Protein AF-A0A5C4J1N3-F1 (afdb_monomer)

Organism: NCBI:txid2508997

Foldseek 3Di:
DVVVVVQVVVVVVVQCVVCVVPDDRFDKAWDADPVRDIDIDGQDDPDRVVSVVVNVVCVVVVDDD

Radius of gyration: 12.36 Å; Cα contacts (8 Å, |Δi|>4): 63; chains: 1; bounding box: 33×16×31 Å

pLDDT: mean 88.61, std 9.8, range [48.25, 96.88]

Secondary structure (DSSP, 8-state):
-HHHHHHHHHHHHHHHHTTTTS-----EEEEE-TTS-EEEEE---SSHHHHHHHHHHHHHTT---

Sequence (65 aa):
MYEIARMAGFLGAHGVWSVSDGETLVPMLGHEDAGGRQGMERLVHDDLGDAAKAGQVALEAGRAG

Solvent-accessible surface area (backbone atoms only — not comparable to full-atom values): 4000 Å² total; per-residue (Å²): 115,69,66,62,54,51,50,52,52,53,54,49,53,49,54,55,58,74,29,69,89,72,54,82,80,70,42,69,43,75,37,65,48,100,84,70,50,77,50,72,40,72,44,85,55,99,44,69,68,59,22,45,51,53,48,50,53,39,59,75,68,66,54,75,110

Mean predicted aligned error: 4.23 Å

Structure (mmCIF, N/CA/C/O backbone):
data_AF-A0A5C4J1N3-F1
#
_entry.id   AF-A0A5C4J1N3-F1
#
loop_
_at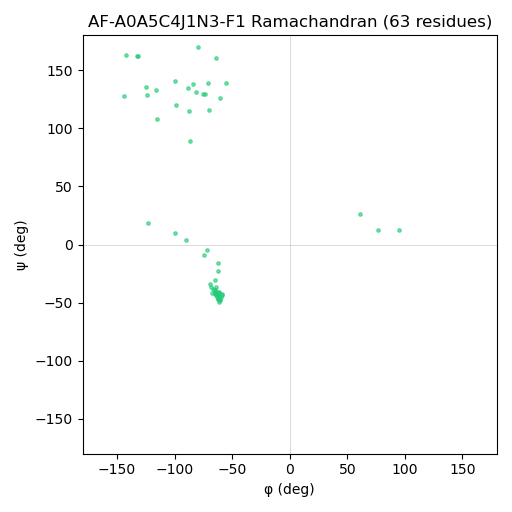om_site.group_PDB
_atom_site.id
_ato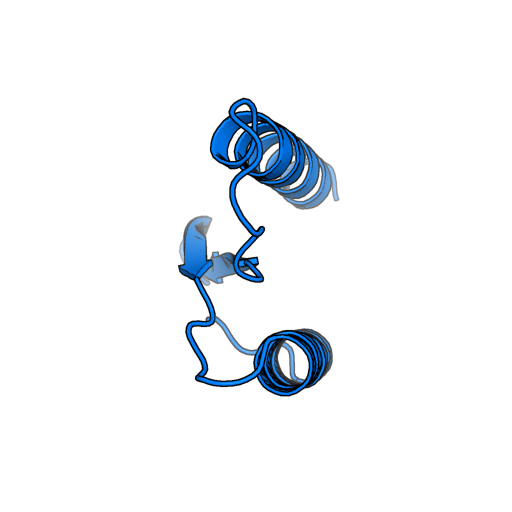m_site.type_symbol
_atom_site.label_atom_id
_atom_site.label_alt_id
_atom_site.label_comp_id
_atom_site.label_asym_id
_atom_site.label_entity_id
_atom_site.label_seq_id
_atom_site.pdbx_PDB_ins_code
_atom_site.Cartn_x
_atom_site.Cartn_y
_atom_site.Cartn_z
_atom_site.occupancy
_atom_site.B_iso_or_equiv
_atom_site.auth_seq_id
_atom_site.auth_comp_id
_atom_site.auth_asym_id
_atom_site.auth_atom_id
_atom_site.pdbx_PDB_model_num
ATOM 1 N N . MET A 1 1 ? -8.960 5.783 16.389 1.00 55.06 1 MET A N 1
ATOM 2 C CA . MET A 1 1 ? -8.195 6.759 15.576 1.00 55.06 1 MET A CA 1
ATOM 3 C C . MET A 1 1 ? -6.682 6.556 15.700 1.00 55.06 1 MET A C 1
ATOM 5 O O . MET A 1 1 ? -6.033 6.506 14.667 1.00 55.06 1 MET A O 1
ATOM 9 N N . TYR A 1 2 ? -6.117 6.366 16.904 1.00 74.44 2 TYR A N 1
ATOM 10 C CA . TYR A 1 2 ? -4.671 6.115 17.069 1.00 74.44 2 TYR A CA 1
ATOM 11 C C . TYR A 1 2 ? -4.175 4.777 16.489 1.00 74.44 2 TYR A C 1
ATOM 13 O O . TYR A 1 2 ? -3.114 4.759 15.875 1.00 74.44 2 TYR A O 1
ATOM 21 N N . GLU A 1 3 ? -4.943 3.687 16.602 1.00 81.12 3 GLU A N 1
ATOM 22 C CA . GLU A 1 3 ? -4.508 2.369 16.095 1.00 81.12 3 GLU A CA 1
ATOM 23 C C . GLU A 1 3 ? -4.399 2.305 14.567 1.00 81.12 3 GLU A C 1
ATOM 25 O O . GLU A 1 3 ? -3.402 1.815 14.047 1.00 81.12 3 GLU A O 1
ATOM 30 N N . ILE A 1 4 ? -5.359 2.886 13.838 1.00 80.12 4 ILE A N 1
ATOM 31 C CA . ILE A 1 4 ? -5.302 2.956 12.367 1.00 80.12 4 ILE A CA 1
ATOM 32 C C . ILE A 1 4 ? -4.095 3.788 11.915 1.00 80.12 4 ILE A C 1
ATOM 34 O O . ILE A 1 4 ? -3.379 3.383 11.004 1.00 80.12 4 ILE A O 1
ATOM 38 N N . ALA A 1 5 ? -3.820 4.919 12.574 1.00 86.44 5 ALA A N 1
ATOM 39 C CA . ALA A 1 5 ? -2.641 5.730 12.271 1.00 86.44 5 ALA A CA 1
ATOM 40 C C . ALA A 1 5 ? -1.327 4.989 12.590 1.00 86.44 5 ALA A C 1
ATOM 42 O O . ALA A 1 5 ? -0.378 5.057 11.809 1.00 86.44 5 ALA A O 1
ATOM 43 N N . ARG A 1 6 ? -1.280 4.239 13.702 1.00 89.50 6 ARG A N 1
ATOM 44 C CA . ARG A 1 6 ? -0.142 3.381 14.070 1.00 89.50 6 ARG A CA 1
ATOM 45 C C . ARG A 1 6 ? 0.100 2.300 13.017 1.00 89.50 6 ARG A C 1
ATOM 47 O O . ARG A 1 6 ? 1.235 2.125 12.580 1.00 89.50 6 ARG A O 1
ATOM 54 N N . MET A 1 7 ? -0.957 1.611 12.591 1.00 90.00 7 MET A N 1
ATOM 55 C CA . MET A 1 7 ? -0.894 0.581 11.554 1.00 90.00 7 MET A CA 1
ATOM 56 C C . MET A 1 7 ? -0.439 1.167 10.215 1.00 90.00 7 MET A C 1
ATOM 58 O O . MET A 1 7 ? 0.480 0.634 9.600 1.00 90.00 7 MET A O 1
ATOM 62 N N . ALA A 1 8 ? -1.017 2.295 9.794 1.00 89.06 8 ALA A N 1
ATOM 63 C CA . ALA A 1 8 ? -0.635 2.972 8.559 1.00 89.06 8 ALA A CA 1
ATOM 64 C C . ALA A 1 8 ? 0.849 3.377 8.565 1.00 89.06 8 ALA A C 1
ATOM 66 O O . ALA A 1 8 ? 1.551 3.153 7.581 1.00 89.06 8 ALA A O 1
ATOM 67 N N . GLY A 1 9 ? 1.354 3.905 9.687 1.00 92.94 9 GLY A N 1
ATOM 68 C CA . GLY A 1 9 ? 2.774 4.224 9.844 1.00 92.94 9 GLY A CA 1
ATOM 69 C C . GLY A 1 9 ? 3.675 2.987 9.772 1.00 92.94 9 GLY A C 1
ATOM 70 O O . GLY A 1 9 ? 4.682 3.003 9.066 1.00 92.94 9 GLY A O 1
ATOM 71 N N . PHE A 1 10 ? 3.297 1.901 10.454 1.00 93.44 10 PHE A N 1
ATOM 72 C CA . PHE A 1 10 ? 4.039 0.639 10.426 1.00 93.44 10 PHE A CA 1
ATOM 73 C C . PHE A 1 10 ? 4.115 0.043 9.012 1.00 93.44 10 PHE A C 1
ATOM 75 O O . PHE A 1 10 ? 5.201 -0.288 8.538 1.00 93.44 10 PHE A O 1
ATOM 82 N N . LEU A 1 11 ? 2.979 -0.047 8.316 1.00 92.94 11 LEU A N 1
ATOM 83 C CA . LEU A 1 11 ? 2.912 -0.592 6.958 1.00 92.94 11 LEU A CA 1
ATOM 84 C C . LEU A 1 11 ? 3.605 0.317 5.937 1.00 92.94 11 LEU A C 1
ATOM 86 O O . LEU A 1 11 ? 4.278 -0.185 5.040 1.00 92.94 11 LEU A O 1
ATOM 90 N N . GLY A 1 12 ? 3.514 1.640 6.098 1.00 93.06 12 GLY A N 1
ATOM 91 C CA . GLY A 1 12 ? 4.252 2.596 5.272 1.00 93.06 12 GLY A CA 1
ATOM 92 C C . GLY A 1 12 ? 5.767 2.429 5.406 1.00 93.06 12 GLY A C 1
ATOM 93 O O . GLY A 1 12 ? 6.469 2.343 4.400 1.00 93.06 12 GLY A O 1
ATOM 94 N N . ALA A 1 13 ? 6.274 2.297 6.637 1.00 95.19 13 ALA A N 1
ATOM 95 C CA . ALA A 1 13 ? 7.689 2.022 6.883 1.00 95.19 13 ALA A CA 1
ATOM 96 C C . ALA A 1 13 ? 8.123 0.661 6.309 1.00 95.19 13 ALA A C 1
ATOM 98 O O . ALA A 1 13 ? 9.182 0.567 5.691 1.00 95.19 13 ALA A O 1
ATOM 99 N N . HIS A 1 14 ? 7.290 -0.377 6.454 1.00 93.56 14 HIS A N 1
ATOM 100 C CA . HIS A 1 14 ? 7.536 -1.686 5.843 1.00 93.56 14 HIS A CA 1
ATOM 101 C C . HIS A 1 14 ? 7.595 -1.604 4.312 1.00 93.56 14 HIS A C 1
ATOM 103 O O . HIS A 1 14 ? 8.465 -2.222 3.702 1.00 93.56 14 HIS A O 1
ATOM 109 N N . GLY A 1 15 ? 6.713 -0.815 3.693 1.00 93.50 15 GLY A N 1
ATOM 110 C CA . GLY A 1 15 ? 6.705 -0.569 2.251 1.00 93.50 15 GLY A CA 1
ATOM 111 C C . GLY A 1 15 ? 7.998 0.072 1.761 1.00 93.50 15 GLY A C 1
ATOM 112 O O . GLY A 1 15 ? 8.599 -0.427 0.822 1.00 93.50 15 GLY A O 1
ATOM 113 N N . VAL A 1 16 ? 8.473 1.118 2.442 1.00 94.44 16 VAL A N 1
ATOM 114 C CA . VAL A 1 16 ? 9.755 1.767 2.110 1.00 94.44 16 VAL A CA 1
ATOM 115 C C . VAL A 1 16 ? 10.928 0.801 2.269 1.00 94.44 16 VAL A C 1
ATOM 117 O O . VAL A 1 16 ? 11.804 0.753 1.412 1.00 94.44 16 VAL A O 1
ATOM 120 N N . TRP A 1 17 ? 10.945 0.017 3.350 1.00 94.81 17 TRP A N 1
ATOM 121 C CA . TRP A 1 17 ? 12.003 -0.964 3.586 1.00 94.81 17 TRP A CA 1
ATOM 122 C C . TRP A 1 17 ? 12.018 -2.086 2.541 1.00 94.81 17 TRP A C 1
ATOM 124 O O . TRP A 1 17 ? 13.084 -2.493 2.104 1.00 94.81 17 TRP A O 1
ATOM 134 N N . SER A 1 18 ? 10.854 -2.567 2.104 1.00 92.69 18 SER A N 1
ATOM 135 C CA . SER A 1 18 ? 10.756 -3.692 1.158 1.00 92.69 18 SER A CA 1
ATOM 136 C C . SER A 1 18 ? 11.180 -3.368 -0.278 1.00 92.69 18 SER A C 1
ATOM 138 O O . SER A 1 18 ? 11.236 -4.278 -1.099 1.00 92.69 18 SER A O 1
ATOM 140 N N . VAL A 1 19 ? 11.498 -2.106 -0.568 1.00 95.19 19 VAL A N 1
ATOM 141 C CA . VAL A 1 19 ? 12.044 -1.649 -1.856 1.00 95.19 19 VAL A CA 1
ATOM 142 C C . VAL A 1 19 ? 13.385 -0.934 -1.694 1.00 95.19 19 VAL A C 1
ATOM 144 O O . VAL A 1 19 ? 13.793 -0.161 -2.563 1.00 95.19 19 VAL A O 1
ATOM 147 N N . SER A 1 20 ? 14.070 -1.130 -0.561 1.00 96.44 20 SER A N 1
ATOM 148 C CA . SER A 1 20 ? 15.312 -0.410 -0.261 1.00 96.44 20 SER A CA 1
ATOM 149 C C . SER A 1 20 ? 16.438 -0.693 -1.254 1.00 96.44 20 SER A C 1
ATOM 151 O O . SER A 1 20 ? 17.327 0.145 -1.394 1.00 96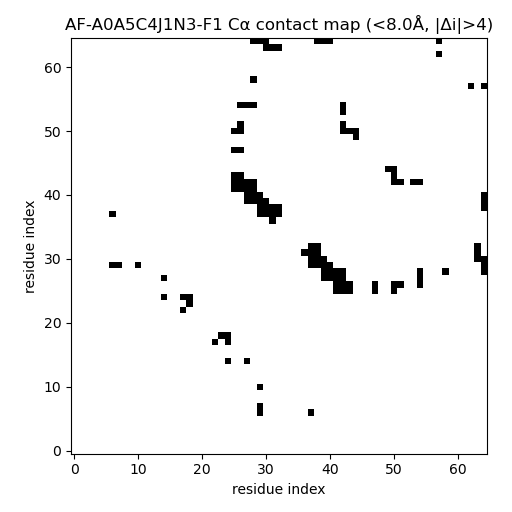.44 20 SER A O 1
ATOM 153 N N . ASP A 1 21 ? 16.382 -1.825 -1.957 1.00 96.88 21 ASP A N 1
ATOM 154 C CA . ASP A 1 21 ? 17.377 -2.237 -2.947 1.00 96.88 21 ASP A CA 1
ATOM 155 C C . ASP A 1 21 ? 16.930 -1.938 -4.396 1.00 96.88 21 ASP A C 1
ATOM 157 O O . ASP A 1 21 ? 17.605 -2.306 -5.360 1.00 96.88 21 ASP A O 1
ATOM 161 N N . GLY A 1 22 ? 15.838 -1.179 -4.566 1.00 94.81 22 GLY A N 1
ATOM 162 C CA . GLY A 1 22 ? 15.353 -0.689 -5.860 1.00 94.81 22 GLY A CA 1
ATOM 163 C C . GLY A 1 22 ? 14.278 -1.557 -6.515 1.00 94.81 22 GLY A C 1
ATOM 164 O O . GLY A 1 22 ? 13.966 -1.359 -7.692 1.00 94.81 22 GLY A O 1
ATOM 165 N N . GLU A 1 23 ? 13.701 -2.511 -5.786 1.00 94.25 23 GLU A N 1
ATOM 166 C CA . GLU A 1 23 ? 12.579 -3.313 -6.257 1.00 94.25 23 GLU A CA 1
ATOM 167 C C . GLU A 1 23 ? 11.320 -2.474 -6.507 1.00 94.25 23 GLU A C 1
ATOM 169 O O . GLU A 1 23 ? 11.124 -1.370 -5.999 1.00 94.25 23 GLU A O 1
ATOM 174 N N . THR A 1 24 ? 10.408 -3.032 -7.299 1.00 91.88 24 THR A N 1
ATOM 175 C CA . THR A 1 24 ? 9.089 -2.436 -7.504 1.00 91.88 24 THR A CA 1
ATOM 176 C C . THR A 1 24 ? 8.205 -2.674 -6.284 1.00 91.88 24 THR A C 1
ATOM 178 O O . THR A 1 24 ? 8.033 -3.812 -5.845 1.00 91.88 24 THR A O 1
ATOM 181 N N . LEU A 1 25 ? 7.582 -1.607 -5.776 1.00 91.62 25 LEU A N 1
ATOM 182 C CA . LEU A 1 25 ? 6.609 -1.720 -4.694 1.00 91.62 25 LEU A CA 1
ATOM 183 C C . LEU A 1 25 ? 5.327 -2.389 -5.201 1.00 91.62 25 LEU A C 1
ATOM 185 O O . LEU A 1 25 ? 4.597 -1.818 -6.009 1.00 91.62 25 LEU A O 1
ATOM 189 N N . VAL A 1 26 ? 5.022 -3.571 -4.670 1.00 93.88 26 VAL A N 1
ATOM 190 C CA . VAL A 1 26 ? 3.701 -4.189 -4.830 1.00 93.88 26 VAL A CA 1
ATOM 191 C C . VAL A 1 26 ? 2.701 -3.430 -3.950 1.00 93.88 26 VAL A C 1
ATOM 193 O O . VAL A 1 26 ? 2.985 -3.254 -2.761 1.00 93.88 26 VAL A O 1
ATOM 196 N N . PRO A 1 27 ? 1.541 -2.989 -4.471 1.00 93.56 27 PRO A N 1
ATOM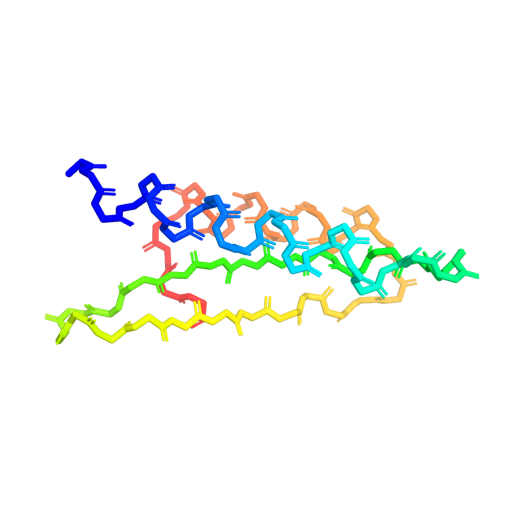 197 C CA . PRO A 1 27 ? 0.524 -2.331 -3.657 1.00 93.56 27 PRO A CA 1
ATOM 198 C C . PRO A 1 27 ? 0.090 -3.196 -2.466 1.00 93.56 27 PRO A C 1
ATOM 200 O O . PRO A 1 27 ? -0.079 -4.410 -2.588 1.00 93.56 27 PRO A O 1
ATOM 203 N N . MET A 1 28 ? -0.084 -2.565 -1.303 1.00 92.88 28 MET A N 1
ATOM 204 C CA . MET A 1 28 ? -0.435 -3.246 -0.055 1.00 92.88 28 MET A CA 1
ATOM 205 C C . MET A 1 28 ? -1.702 -2.648 0.547 1.00 92.88 28 MET A C 1
ATOM 207 O O . MET A 1 28 ? -1.819 -1.425 0.648 1.00 92.88 28 MET A O 1
ATOM 211 N N . LEU A 1 29 ? -2.615 -3.507 0.998 1.00 91.75 29 LEU A N 1
ATOM 212 C CA . LEU A 1 29 ? -3.835 -3.112 1.695 1.00 91.75 29 LEU A CA 1
ATOM 213 C C . LEU A 1 29 ? -3.797 -3.635 3.133 1.00 91.75 29 LEU A C 1
ATOM 215 O O . LEU A 1 29 ? -3.908 -4.835 3.380 1.00 91.75 29 LEU A O 1
ATOM 219 N N . GLY A 1 30 ? -3.611 -2.721 4.083 1.00 90.75 30 GLY A N 1
ATOM 220 C CA . GLY A 1 30 ? -3.696 -3.017 5.512 1.00 90.75 30 GLY A CA 1
ATOM 221 C C . GLY A 1 30 ? -5.135 -2.971 6.010 1.00 90.75 30 GLY A C 1
ATOM 222 O O . GLY A 1 30 ? -5.870 -2.048 5.663 1.00 90.75 30 GLY A O 1
ATOM 223 N N . HIS A 1 31 ? -5.521 -3.921 6.855 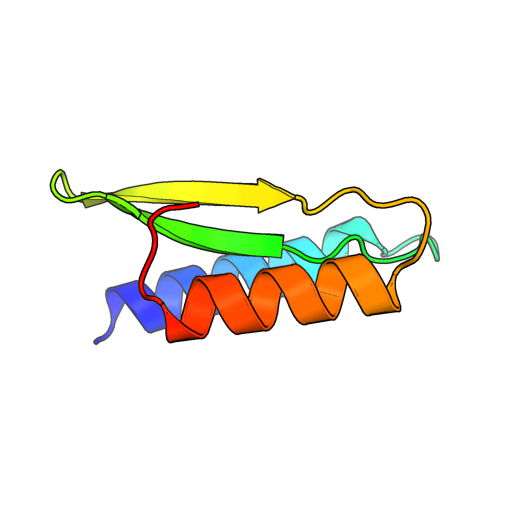1.00 87.94 31 HIS A N 1
ATOM 224 C CA . HIS A 1 31 ? -6.854 -3.974 7.448 1.00 87.94 31 HIS A CA 1
ATOM 225 C C . HIS A 1 31 ? -6.809 -4.449 8.904 1.00 87.94 31 HIS A C 1
ATOM 227 O O . HIS A 1 31 ? -5.832 -5.042 9.360 1.00 87.94 31 HIS A O 1
ATOM 233 N N . GLU A 1 32 ? -7.899 -4.208 9.626 1.00 87.12 32 GLU A N 1
ATOM 234 C CA . GLU A 1 32 ? -8.150 -4.757 10.958 1.00 87.12 32 GLU A CA 1
ATOM 235 C C . GLU A 1 32 ? -9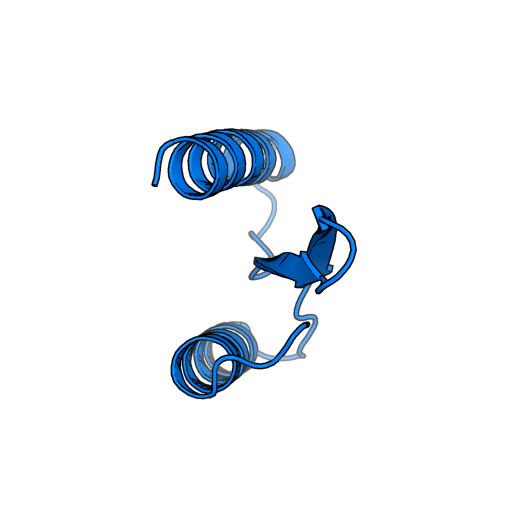.483 -5.512 10.917 1.00 87.12 32 GLU A C 1
ATOM 237 O O . GLU A 1 32 ? -10.476 -4.980 10.415 1.00 87.12 32 GLU A O 1
ATOM 242 N N . ASP A 1 33 ? -9.505 -6.763 11.378 1.00 84.31 33 ASP A N 1
ATOM 243 C CA . ASP A 1 33 ? -10.736 -7.551 11.444 1.00 84.31 33 ASP A CA 1
ATOM 244 C C . ASP A 1 33 ? -11.594 -7.178 12.668 1.00 84.31 33 ASP A C 1
ATOM 246 O O . ASP A 1 33 ? -11.166 -6.464 13.574 1.00 84.31 33 ASP A O 1
ATOM 250 N N . ALA A 1 34 ? -12.829 -7.685 12.726 1.00 84.75 34 ALA A N 1
ATOM 251 C CA . ALA A 1 34 ? -13.744 -7.407 13.838 1.00 84.75 34 ALA A CA 1
ATOM 252 C C . ALA A 1 34 ? -13.233 -7.905 15.210 1.00 84.75 34 ALA A C 1
ATOM 254 O O . ALA A 1 34 ? -13.761 -7.498 16.244 1.00 84.75 34 ALA A O 1
ATOM 255 N N . GLY A 1 35 ? -12.231 -8.790 15.228 1.00 85.31 35 GLY A N 1
ATOM 256 C CA . GLY A 1 35 ? -11.548 -9.259 16.431 1.00 85.31 35 GLY A CA 1
ATOM 257 C C . GLY A 1 35 ? -10.327 -8.417 16.813 1.00 85.31 35 GLY A C 1
ATOM 258 O O . GLY A 1 35 ? -9.626 -8.781 17.756 1.00 85.31 35 GLY A O 1
ATOM 259 N N . GLY A 1 36 ? -10.053 -7.322 16.095 1.00 83.56 36 GLY A N 1
ATOM 260 C CA . GLY A 1 36 ? -8.904 -6.448 16.318 1.00 83.56 36 GLY A CA 1
ATOM 261 C C . GLY A 1 36 ? -7.585 -7.014 15.789 1.00 83.56 36 GLY A C 1
ATOM 262 O O . GLY A 1 36 ? -6.516 -6.518 16.150 1.00 83.56 36 GLY A O 1
ATOM 263 N N . ARG A 1 37 ? -7.612 -8.075 14.968 1.00 87.25 37 ARG A N 1
ATOM 264 C CA . ARG A 1 37 ? -6.389 -8.607 14.356 1.00 87.25 37 ARG A CA 1
ATOM 265 C C . ARG A 1 37 ? -6.036 -7.786 13.130 1.00 87.25 37 ARG A C 1
ATOM 267 O O . ARG A 1 37 ? -6.876 -7.558 12.265 1.00 87.25 37 ARG A O 1
ATOM 274 N N . GLN A 1 38 ? -4.773 -7.388 13.053 1.00 88.38 38 GLN A N 1
ATOM 275 C CA . GLN A 1 38 ? -4.234 -6.633 11.929 1.00 88.38 38 GLN A CA 1
ATOM 276 C C . GLN A 1 38 ? -3.729 -7.587 10.847 1.00 88.38 38 GLN A C 1
ATOM 278 O O . GLN A 1 38 ? -3.038 -8.565 11.141 1.00 88.38 38 GLN A O 1
ATOM 283 N N . GLY A 1 39 ? -4.072 -7.279 9.603 1.00 89.00 39 GLY A N 1
ATOM 284 C CA . GLY A 1 39 ? -3.681 -8.019 8.414 1.00 89.00 39 GLY A CA 1
ATOM 285 C C . GLY A 1 39 ? -3.171 -7.087 7.322 1.00 89.00 39 GLY A C 1
ATOM 286 O O . GLY A 1 39 ? -3.383 -5.873 7.350 1.00 89.00 39 GLY A O 1
ATOM 287 N N . MET A 1 40 ? -2.461 -7.666 6.359 1.00 90.81 40 MET A N 1
ATOM 288 C CA . MET A 1 40 ? -1.984 -6.966 5.174 1.00 90.81 40 MET A CA 1
ATOM 289 C C . MET A 1 40 ? -2.040 -7.914 3.986 1.00 90.81 40 MET A C 1
ATOM 291 O O . MET A 1 40 ? -1.461 -9.000 4.026 1.00 90.81 40 MET A O 1
ATOM 295 N N . GLU A 1 41 ? -2.685 -7.464 2.920 1.00 92.00 41 GLU A N 1
ATOM 296 C CA . GLU A 1 41 ? -2.673 -8.133 1.627 1.00 92.00 41 GLU A CA 1
ATOM 297 C C . GLU A 1 41 ? -1.672 -7.443 0.693 1.00 92.00 41 GLU A C 1
ATOM 299 O O . GLU A 1 41 ? -1.566 -6.214 0.686 1.00 92.00 41 GLU A O 1
ATOM 304 N N . ARG A 1 42 ? -0.934 -8.230 -0.100 1.00 92.69 42 ARG A N 1
ATOM 305 C CA . ARG A 1 42 ? -0.159 -7.727 -1.243 1.00 92.69 42 ARG A CA 1
ATOM 306 C C . ARG A 1 42 ? -0.971 -7.980 -2.506 1.00 92.69 42 ARG A C 1
ATOM 308 O O . ARG A 1 42 ? -1.257 -9.131 -2.824 1.00 92.69 42 ARG A O 1
ATOM 315 N N . LEU A 1 43 ? -1.299 -6.921 -3.229 1.00 93.62 43 LEU A N 1
ATOM 316 C CA . LEU A 1 43 ? -2.125 -6.984 -4.429 1.00 93.62 43 LEU A CA 1
ATOM 317 C C . LEU A 1 43 ? -1.227 -7.263 -5.635 1.00 93.62 43 LEU A C 1
ATOM 319 O O . LEU A 1 43 ? -0.691 -6.349 -6.258 1.00 93.62 43 LEU A O 1
ATOM 323 N N . VAL A 1 44 ? -1.013 -8.545 -5.927 1.00 92.81 44 VAL A N 1
ATOM 324 C CA . VAL A 1 44 ? -0.165 -8.986 -7.041 1.00 92.81 44 VAL A CA 1
ATOM 325 C C . VAL A 1 44 ? -1.003 -9.076 -8.311 1.00 92.81 44 VAL A C 1
ATOM 327 O O . VAL A 1 44 ? -1.907 -9.900 -8.407 1.00 92.81 44 VAL A O 1
ATOM 330 N N . HIS A 1 45 ? -0.684 -8.230 -9.283 1.00 93.00 45 HIS A N 1
ATOM 331 C CA . HIS A 1 45 ? -1.263 -8.243 -10.623 1.00 93.00 45 HIS A CA 1
ATOM 332 C C . HIS A 1 45 ? -0.139 -8.159 -11.659 1.00 93.00 45 HIS A C 1
ATOM 334 O O . HIS A 1 45 ? 0.972 -7.735 -11.335 1.00 93.00 45 HIS A O 1
ATOM 340 N N . ASP A 1 46 ? -0.450 -8.522 -12.905 1.00 92.12 46 ASP A N 1
ATOM 341 C CA . ASP A 1 46 ? 0.479 -8.378 -14.032 1.00 92.12 46 ASP A CA 1
ATOM 342 C C . ASP A 1 46 ? 0.800 -6.899 -14.326 1.00 92.12 46 ASP A C 1
ATOM 344 O O . ASP A 1 46 ? 1.909 -6.580 -14.752 1.00 92.12 46 ASP A O 1
ATOM 348 N N . ASP A 1 47 ? -0.153 -5.995 -14.059 1.00 94.50 47 ASP A N 1
ATOM 34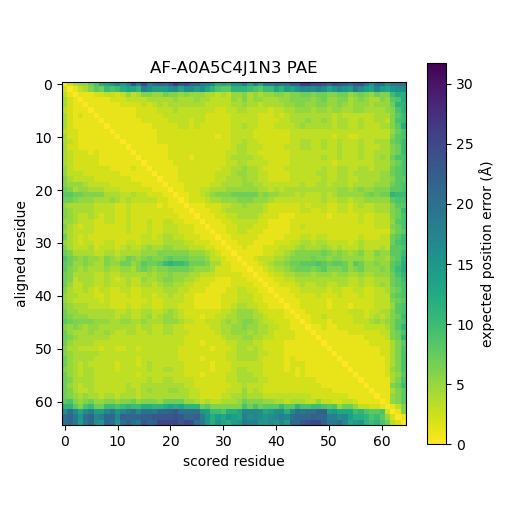9 C CA . ASP A 1 47 ? 0.005 -4.543 -14.167 1.00 94.50 47 ASP A CA 1
ATOM 350 C C . ASP A 1 47 ? -0.140 -3.852 -12.800 1.00 94.50 47 ASP A C 1
ATOM 352 O O . ASP A 1 47 ? -1.075 -4.099 -12.032 1.00 94.50 47 ASP A O 1
ATOM 356 N N . LEU A 1 48 ? 0.791 -2.944 -12.496 1.00 92.88 48 LEU A N 1
ATOM 357 C CA . LEU A 1 48 ? 0.823 -2.219 -11.221 1.00 92.88 48 LEU A CA 1
ATOM 358 C C . LEU A 1 48 ? -0.327 -1.218 -11.077 1.00 92.88 48 LEU A C 1
ATOM 360 O O . LEU A 1 48 ? -0.805 -0.988 -9.964 1.00 92.88 48 LEU A O 1
ATOM 364 N N . GLY A 1 49 ? -0.754 -0.601 -12.179 1.00 95.12 49 GLY A N 1
ATOM 365 C CA . GLY A 1 49 ? -1.886 0.318 -12.193 1.00 95.12 49 GLY A CA 1
ATOM 366 C C . GLY A 1 49 ? -3.184 -0.407 -11.853 1.00 95.12 49 GLY A C 1
ATOM 367 O O . GLY A 1 49 ? -3.968 0.089 -11.039 1.00 95.12 49 GLY A O 1
ATOM 368 N N . ASP A 1 50 ? -3.365 -1.611 -12.392 1.00 96.38 50 ASP A N 1
ATOM 369 C CA . ASP A 1 50 ? -4.500 -2.473 -12.065 1.00 96.38 50 ASP A CA 1
ATOM 370 C C . ASP A 1 50 ? -4.488 -2.907 -10.594 1.00 96.38 50 ASP A C 1
ATOM 372 O O . ASP A 1 50 ? -5.521 -2.804 -9.926 1.00 96.38 50 ASP A O 1
ATOM 376 N N . ALA A 1 51 ? -3.328 -3.295 -10.048 1.00 94.38 51 ALA A N 1
ATOM 377 C CA . ALA A 1 51 ? -3.191 -3.595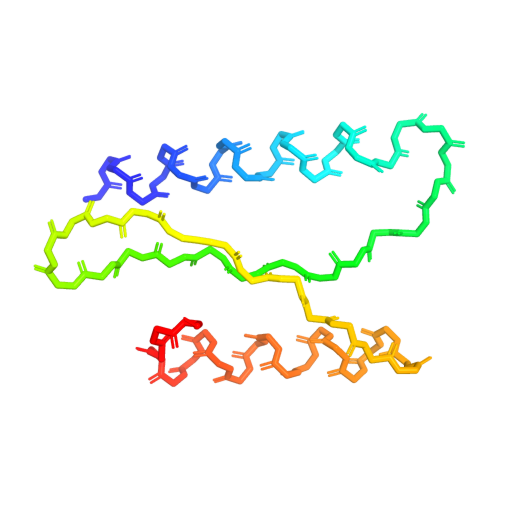 -8.619 1.00 94.38 51 ALA A CA 1
ATOM 378 C C . ALA A 1 51 ? -3.541 -2.388 -7.729 1.00 94.38 51 ALA A C 1
ATOM 380 O O . ALA A 1 51 ? -4.282 -2.517 -6.752 1.00 94.38 51 ALA A O 1
ATOM 381 N N . ALA A 1 52 ? -3.044 -1.194 -8.069 1.00 93.88 52 ALA A N 1
ATOM 382 C CA . ALA A 1 52 ? -3.326 0.022 -7.309 1.00 93.88 52 ALA A CA 1
ATOM 383 C C . ALA A 1 52 ? -4.818 0.386 -7.351 1.00 93.88 52 ALA A C 1
ATOM 385 O O . ALA A 1 52 ? -5.408 0.730 -6.325 1.00 93.88 52 ALA A O 1
ATOM 386 N N . LYS A 1 53 ? -5.446 0.262 -8.525 1.00 95.56 53 LYS A N 1
ATOM 387 C CA . LYS A 1 53 ? -6.879 0.502 -8.709 1.00 95.56 53 LYS A CA 1
ATOM 388 C C . LYS A 1 53 ? -7.725 -0.504 -7.931 1.00 95.56 53 LYS A C 1
ATOM 390 O O . LYS A 1 53 ? -8.694 -0.105 -7.288 1.00 95.56 53 LYS A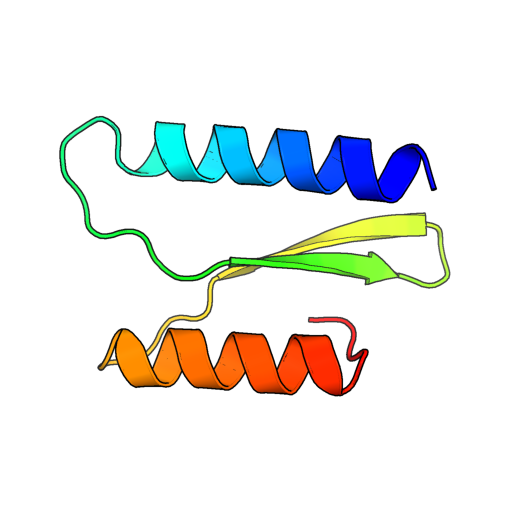 O 1
ATOM 395 N N . ALA A 1 54 ? -7.355 -1.785 -7.948 1.00 92.69 54 ALA A N 1
ATOM 396 C CA . ALA A 1 54 ? -8.023 -2.813 -7.157 1.00 92.69 54 ALA A CA 1
ATOM 397 C C . ALA A 1 54 ? -7.964 -2.487 -5.654 1.00 92.69 54 ALA A C 1
ATOM 399 O O . ALA A 1 54 ? -8.987 -2.550 -4.971 1.00 92.69 54 ALA A O 1
ATOM 400 N N . GLY A 1 55 ? -6.803 -2.040 -5.164 1.00 92.19 55 GLY A N 1
ATOM 401 C CA . GLY A 1 55 ? -6.628 -1.613 -3.776 1.00 92.19 55 GLY A CA 1
ATOM 402 C C . GLY A 1 55 ? -7.473 -0.398 -3.397 1.00 92.19 55 GLY A C 1
ATOM 403 O O . GLY A 1 55 ? -8.093 -0.396 -2.335 1.00 92.19 55 GLY A O 1
ATOM 404 N N . GLN A 1 56 ? -7.558 0.611 -4.270 1.00 92.50 56 GLN A N 1
ATOM 405 C CA . GLN A 1 56 ? -8.424 1.777 -4.053 1.00 92.50 56 GLN A CA 1
ATOM 406 C C . GLN A 1 56 ? -9.897 1.376 -3.945 1.00 92.50 56 GLN A C 1
ATOM 408 O O . GLN A 1 56 ? -10.567 1.765 -2.992 1.00 92.50 56 GLN A O 1
ATOM 413 N N . VAL A 1 57 ? -10.380 0.535 -4.863 1.00 93.12 57 VAL A N 1
ATOM 414 C CA . VAL A 1 57 ? -11.764 0.038 -4.834 1.00 93.12 57 VAL A CA 1
ATOM 415 C C . VAL A 1 57 ? -12.041 -0.760 -3.555 1.00 93.12 57 VAL A C 1
ATOM 417 O O . VAL A 1 57 ? -13.098 -0.602 -2.946 1.00 93.12 57 VAL A O 1
ATOM 420 N N . ALA A 1 58 ? -11.104 -1.609 -3.123 1.00 89.62 58 ALA A N 1
ATOM 421 C CA . ALA A 1 58 ? -11.249 -2.389 -1.896 1.00 89.62 58 ALA A CA 1
ATOM 422 C C . ALA A 1 58 ? -11.295 -1.500 -0.640 1.00 89.62 58 ALA A C 1
ATOM 424 O O . ALA A 1 58 ? -12.142 -1.717 0.232 1.00 89.62 58 ALA A O 1
ATOM 425 N N . LEU A 1 59 ? -10.440 -0.473 -0.586 1.00 87.88 59 LEU A N 1
ATOM 426 C CA . LEU A 1 59 ? -10.417 0.521 0.485 1.00 87.88 59 LEU A CA 1
ATOM 427 C C . LEU A 1 59 ? -11.735 1.307 0.555 1.00 87.88 59 LEU A C 1
ATOM 429 O O . LEU A 1 59 ? -12.309 1.444 1.634 1.00 87.88 59 LEU A O 1
ATOM 433 N N . GLU A 1 60 ? -12.240 1.784 -0.584 1.00 90.00 60 GLU A N 1
ATOM 434 C CA . GLU A 1 60 ? -13.514 2.513 -0.675 1.00 90.00 60 GLU A CA 1
ATOM 435 C C . GLU A 1 60 ? -14.714 1.646 -0.277 1.00 90.00 60 GLU A C 1
ATOM 437 O O . GLU A 1 60 ? -15.650 2.123 0.364 1.00 90.00 60 GLU A O 1
ATOM 442 N N . ALA A 1 61 ? -14.678 0.356 -0.618 1.00 86.50 61 ALA A N 1
ATOM 443 C CA . ALA A 1 61 ? -15.721 -0.596 -0.258 1.00 86.50 61 ALA A CA 1
ATOM 444 C C . ALA A 1 61 ? -15.687 -1.014 1.225 1.00 86.50 61 ALA A C 1
ATOM 446 O O . ALA A 1 61 ? -16.597 -1.718 1.668 1.00 86.50 61 ALA A O 1
ATOM 447 N N . GLY A 1 62 ? -14.649 -0.635 1.982 1.00 77.31 62 GLY A N 1
ATOM 448 C CA . GLY A 1 62 ? -14.468 -1.043 3.377 1.00 77.31 62 GLY A CA 1
ATOM 449 C C . GLY A 1 62 ? -14.342 -2.558 3.552 1.00 77.31 62 GLY A C 1
ATOM 450 O O . GLY A 1 62 ? -14.708 -3.088 4.602 1.00 77.31 62 GLY A O 1
ATOM 451 N N . ARG A 1 63 ? -13.884 -3.278 2.519 1.00 60.47 63 ARG A N 1
ATOM 452 C CA . ARG A 1 63 ? -13.674 -4.724 2.625 1.00 60.47 63 ARG A CA 1
ATOM 453 C C . ARG A 1 63 ? -12.471 -4.994 3.526 1.00 60.47 63 ARG A C 1
ATOM 455 O O . ARG A 1 63 ? -11.449 -4.320 3.418 1.00 60.47 63 ARG A O 1
ATOM 462 N N . ALA A 1 64 ? -12.590 -6.010 4.379 1.00 55.38 64 ALA A N 1
ATOM 463 C CA . ALA A 1 64 ? -11.407 -6.690 4.888 1.00 55.38 64 ALA A CA 1
ATOM 464 C C . ALA A 1 64 ? -10.678 -7.275 3.669 1.00 55.38 64 ALA A C 1
ATOM 466 O O . ALA A 1 64 ? -11.332 -7.922 2.845 1.00 55.38 64 ALA A O 1
ATOM 467 N N . GLY A 1 65 ? -9.392 -6.950 3.520 1.00 48.25 65 GLY A N 1
ATOM 468 C CA . GLY A 1 65 ? -8.531 -7.615 2.536 1.00 48.25 65 GLY A CA 1
ATOM 469 C C . GLY A 1 65 ? -8.482 -9.115 2.790 1.00 48.25 65 GLY A C 1
ATOM 470 O O . GLY A 1 65 ? -8.589 -9.506 3.975 1.00 48.25 65 GLY A O 1
#

Nearest PDB structures (foldseek):
  3nc1-assembly1_A  TM=4.787E-01  e=6.284E+00  Mus musculus
  8ffz-assembly1_B  TM=3.163E-01  e=8.251E+00  Saccharomyces cerevisiae S288C